Protein AF-A0AAU9KPM8-F1 (afdb_monomer)

Solvent-accessible surface area (backbone atoms only — not comparable to full-atom values): 7168 Å² total; per-residue (Å²): 126,80,82,82,54,53,70,66,38,72,50,80,54,98,69,24,39,40,34,25,29,30,76,42,38,43,40,36,36,35,33,65,89,76,73,42,78,48,73,49,94,44,88,48,74,56,56,41,43,47,77,46,77,57,96,80,28,39,35,38,40,34,26,55,65,11,35,30,30,38,22,75,71,87,77,57,76,43,81,69,48,76,39,92,57,31,64,78,38,82,48,77,50,75,49,78,57,96,60,26,41,37,38,38,24,39,42,95,94,40,73,44,37,35,38,35,34,69,82,79,64,48,75,47,83,45,123

Secondary structure (DSSP, 8-state):
--TTS-EEEEEEETTEEEEEESSSSPEEEEETTTTEEEEE----SSS-EEEEEETTEEEEEESSS-EEEEESSSS--EEEEE--S-TT-SEEEEEEETTEEEEEEEETTEEEEEEEETTTTEEEEE-

Sequence (127 aa):
MPLDELCCHSVIFNGNILISGSLNSYIWLYSIDTDSFSVIPYEFDYYKIKILINAGRLYLIEDSLGKIYESEDEYAWNQIANSVIGKDSDWIYCTYNKGWIYSACYIKNNISYSKFNLNEKFMINLL

Nearest PDB structures (foldseek):
  4a0p-assembly1_A  TM=7.178E-01  e=6.891E-04  Homo sapiens
  6h16-assembly1_A  TM=7.129E-01  e=2.182E-03  Homo sapiens
  8dvl-assembly1_A  TM=7.266E-01  e=2.988E-03  Homo sapiens
  8dvm-assembly1_A  TM=6.855E-01  e=2.835E-03  Homo sapiens
  3v65-assembly1_B  TM=7.150E-01  e=2.842E-02  Rattus norvegicus

Radius of gyration: 14.34 Å; Cα contacts (8 Å, |Δi|>4): 310; chains: 1; bounding box: 31×39×35 Å

Structure (mmCIF, N/CA/C/O backbone):
data_AF-A0AAU9KPM8-F1
#
_entry.id   AF-A0AAU9KPM8-F1
#
loop_
_atom_site.group_PDB
_atom_site.id
_atom_site.type_symbol
_atom_site.label_atom_id
_atom_site.label_alt_id
_atom_site.label_comp_id
_atom_site.label_asym_id
_atom_site.label_entity_id
_atom_site.label_seq_id
_atom_site.pdbx_PDB_ins_code
_atom_site.Cartn_x
_atom_site.Cartn_y
_atom_site.Cartn_z
_atom_site.occupancy
_atom_site.B_iso_or_equiv
_atom_site.auth_seq_id
_atom_site.auth_comp_id
_atom_site.auth_asym_id
_atom_site.auth_atom_id
_atom_site.pdbx_PDB_model_num
ATOM 1 N N . MET A 1 1 ? -6.793 21.995 2.953 1.00 51.62 1 MET A N 1
ATOM 2 C CA . MET A 1 1 ? -5.830 21.033 2.383 1.00 51.62 1 MET A CA 1
ATOM 3 C C . MET A 1 1 ? -5.314 21.643 1.089 1.00 51.62 1 MET A C 1
ATOM 5 O O . MET A 1 1 ? -6.166 22.106 0.331 1.00 51.62 1 MET A O 1
ATOM 9 N N . PRO A 1 2 ? -3.998 21.768 0.848 1.00 45.34 2 PRO A N 1
ATOM 10 C CA . PRO A 1 2 ? -3.529 22.177 -0.469 1.00 45.34 2 PRO A CA 1
ATOM 11 C C . PRO A 1 2 ? -3.926 21.059 -1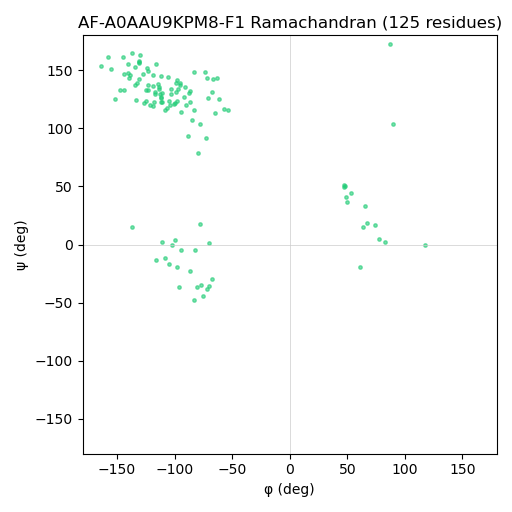.437 1.00 45.34 2 PRO A C 1
ATOM 13 O O . PRO A 1 2 ? -3.475 19.929 -1.307 1.00 45.34 2 PRO A O 1
ATOM 16 N N . LEU A 1 3 ? -4.846 21.361 -2.349 1.00 46.34 3 LEU A N 1
ATOM 17 C CA . LEU A 1 3 ? -5.394 20.426 -3.341 1.00 46.34 3 LEU A CA 1
ATOM 18 C C . LEU A 1 3 ? -4.381 20.042 -4.435 1.00 46.34 3 LEU A C 1
ATOM 20 O O . LEU A 1 3 ? -4.715 19.275 -5.333 1.00 46.34 3 LEU A O 1
ATOM 24 N N . ASP A 1 4 ? -3.154 20.554 -4.348 1.00 49.94 4 ASP A N 1
ATOM 25 C CA . ASP A 1 4 ? -2.087 20.316 -5.321 1.00 49.94 4 ASP A CA 1
ATOM 26 C C . ASP A 1 4 ? -1.349 18.986 -5.077 1.00 49.94 4 ASP A C 1
ATOM 28 O O . ASP A 1 4 ? -0.504 18.575 -5.871 1.00 49.94 4 ASP A O 1
ATOM 32 N N . GLU A 1 5 ? -1.686 18.273 -3.999 1.00 56.22 5 GLU A N 1
ATOM 33 C CA . GLU A 1 5 ? -1.146 16.954 -3.684 1.00 56.22 5 GLU A CA 1
ATOM 34 C C . GLU A 1 5 ? -1.999 15.866 -4.348 1.00 56.22 5 GLU A C 1
ATOM 36 O O . GLU A 1 5 ? -3.010 15.408 -3.815 1.00 56.22 5 GLU A O 1
ATOM 41 N N . LEU A 1 6 ? -1.599 15.451 -5.553 1.00 59.31 6 LEU A N 1
ATOM 42 C CA . LEU A 1 6 ? -2.258 14.371 -6.291 1.00 59.31 6 LEU A CA 1
ATOM 43 C C . LEU A 1 6 ? -2.346 13.114 -5.400 1.00 59.31 6 LEU A C 1
ATOM 45 O O . LEU A 1 6 ? -1.326 12.539 -5.017 1.00 59.31 6 LEU A O 1
ATOM 49 N N . CYS A 1 7 ? -3.556 12.675 -5.056 1.00 57.34 7 CYS A N 1
ATOM 50 C CA . CYS A 1 7 ? -3.774 11.406 -4.361 1.00 57.34 7 CYS A CA 1
ATOM 51 C C . CYS A 1 7 ? -3.411 10.245 -5.301 1.00 57.34 7 CYS A C 1
ATOM 53 O O . CYS A 1 7 ? -3.864 10.220 -6.446 1.00 57.34 7 CYS A O 1
ATOM 55 N N . CYS A 1 8 ? -2.617 9.274 -4.840 1.00 67.38 8 CYS A N 1
ATOM 56 C CA . CYS A 1 8 ? -2.204 8.131 -5.673 1.00 67.38 8 CYS A CA 1
ATOM 57 C C . CYS A 1 8 ? -2.920 6.814 -5.343 1.00 67.38 8 CYS A C 1
ATOM 59 O O . CYS A 1 8 ? -2.896 5.885 -6.167 1.00 67.38 8 CYS A O 1
ATOM 61 N N . HIS A 1 9 ? -3.560 6.718 -4.174 1.00 79.69 9 HIS A N 1
ATOM 62 C CA . HIS A 1 9 ? -4.403 5.591 -3.781 1.00 79.69 9 HIS A CA 1
ATOM 63 C C . HIS A 1 9 ? -5.293 5.955 -2.581 1.00 79.69 9 HIS A C 1
ATOM 65 O O . HIS A 1 9 ? -4.914 6.793 -1.762 1.00 79.69 9 HIS A O 1
ATOM 71 N N . SER A 1 10 ? -6.442 5.292 -2.440 1.00 86.06 10 SER A N 1
ATOM 72 C CA . SER A 1 10 ? -7.210 5.287 -1.197 1.00 86.06 10 SER A CA 1
ATOM 73 C C . SER A 1 10 ? -7.806 3.911 -0.909 1.00 86.06 10 SER A C 1
ATOM 75 O O . SER A 1 10 ? -8.135 3.164 -1.832 1.00 86.06 10 SER A O 1
ATOM 77 N N . VAL A 1 11 ? -7.927 3.569 0.375 1.00 89.38 11 VAL A N 1
ATOM 78 C CA . VAL A 1 11 ? -8.560 2.330 0.855 1.00 89.38 11 VAL A CA 1
ATOM 79 C C . VAL A 1 11 ? -9.395 2.610 2.105 1.00 89.38 11 VAL A C 1
ATOM 81 O O . VAL A 1 11 ? -9.114 3.562 2.828 1.00 89.38 11 VAL A O 1
ATOM 84 N N . ILE A 1 12 ? -10.407 1.781 2.374 1.00 91.06 12 ILE A N 1
ATOM 85 C CA . ILE A 1 12 ? -11.212 1.858 3.604 1.00 91.06 12 ILE A CA 1
ATOM 86 C C . ILE A 1 12 ? -10.794 0.728 4.540 1.00 91.06 12 ILE A C 1
ATOM 88 O O . ILE A 1 12 ? -10.877 -0.440 4.159 1.00 91.06 12 ILE A O 1
ATOM 92 N N . PHE A 1 13 ? -10.384 1.065 5.759 1.00 91.19 13 PHE A N 1
ATOM 93 C CA . PHE A 1 13 ? -9.959 0.117 6.786 1.00 91.19 13 PHE A CA 1
ATOM 94 C C . PHE A 1 13 ? -10.402 0.618 8.165 1.00 91.19 13 PHE A C 1
ATOM 96 O O . PHE A 1 13 ? -10.255 1.799 8.457 1.00 91.19 13 PHE A O 1
ATOM 103 N N . ASN A 1 14 ? -11.000 -0.256 8.982 1.00 90.62 14 ASN A N 1
ATOM 104 C CA . ASN A 1 14 ? -11.482 0.075 10.334 1.00 90.62 14 ASN A CA 1
ATOM 105 C C . ASN A 1 14 ? -12.359 1.346 10.434 1.00 90.62 14 ASN A C 1
ATOM 107 O O . ASN A 1 14 ? -12.278 2.090 11.403 1.00 90.62 14 ASN A O 1
ATOM 111 N N . GLY A 1 15 ? -13.208 1.610 9.432 1.00 87.94 15 GLY A N 1
ATOM 112 C CA . GLY A 1 15 ? -14.062 2.813 9.416 1.00 87.94 15 GLY A CA 1
ATOM 113 C C . GLY A 1 15 ? -13.328 4.105 9.032 1.00 87.94 15 GLY A C 1
ATOM 114 O O . GLY A 1 15 ? -13.927 5.178 9.013 1.00 87.94 15 GLY A O 1
ATOM 115 N N . ASN A 1 16 ? -12.054 4.005 8.659 1.00 90.69 16 ASN A N 1
ATOM 116 C CA . ASN A 1 16 ? -11.232 5.116 8.211 1.00 90.69 16 ASN A CA 1
ATOM 117 C C . ASN A 1 16 ? -10.903 4.981 6.717 1.00 90.69 16 ASN A C 1
ATOM 119 O O . ASN A 1 16 ? -10.705 3.881 6.198 1.00 90.69 16 ASN A O 1
ATOM 123 N N . ILE A 1 17 ? -10.824 6.109 6.014 1.00 90.38 17 ILE A N 1
ATOM 124 C CA . ILE A 1 17 ? -10.292 6.190 4.654 1.00 90.38 17 ILE A CA 1
ATOM 125 C C . ILE A 1 17 ? -8.817 6.562 4.763 1.00 90.38 17 ILE A C 1
ATOM 127 O O . ILE A 1 17 ? -8.475 7.665 5.185 1.00 90.38 17 ILE A O 1
ATOM 131 N N . LEU A 1 18 ? -7.942 5.647 4.360 1.00 87.75 18 LEU A N 1
ATOM 132 C CA . LEU A 1 18 ? -6.521 5.923 4.203 1.00 87.75 18 LEU A CA 1
ATOM 133 C C . LEU A 1 18 ? -6.294 6.466 2.798 1.00 87.75 18 LEU A C 1
ATOM 135 O O . LEU A 1 18 ? -6.742 5.862 1.823 1.00 87.75 18 LEU A O 1
ATOM 139 N N . ILE A 1 19 ? -5.583 7.582 2.691 1.00 84.19 19 ILE A N 1
ATOM 140 C CA . ILE A 1 19 ? -5.278 8.263 1.434 1.00 84.19 19 ILE A CA 1
ATOM 141 C C . ILE A 1 19 ? -3.765 8.456 1.364 1.00 84.19 19 ILE A C 1
ATOM 143 O O . ILE A 1 19 ? -3.172 9.092 2.236 1.00 84.19 19 ILE A O 1
ATOM 147 N N . SER A 1 20 ? -3.131 7.918 0.322 1.00 78.44 20 SER A N 1
ATOM 148 C CA . SER A 1 20 ? -1.705 8.140 0.084 1.00 78.44 20 SER A CA 1
ATOM 149 C C . SER A 1 20 ? -1.471 9.342 -0.830 1.00 78.44 20 SER A C 1
ATOM 151 O O . SER A 1 20 ? -2.000 9.423 -1.949 1.00 78.44 20 SER A O 1
ATOM 153 N N . GLY A 1 21 ? -0.634 10.269 -0.362 1.00 69.44 21 GLY A N 1
ATOM 154 C CA . GLY A 1 21 ? -0.129 11.367 -1.178 1.00 69.44 21 GLY A CA 1
ATOM 155 C C . GLY A 1 21 ? 0.886 10.869 -2.208 1.00 69.44 21 GLY A C 1
ATOM 156 O O . GLY A 1 21 ? 1.658 9.949 -1.949 1.00 69.44 21 GLY A O 1
ATOM 157 N N . SER A 1 22 ? 0.875 11.444 -3.412 1.00 62.78 22 SER A N 1
ATOM 158 C CA . SER A 1 22 ? 1.933 11.188 -4.403 1.00 62.78 22 SER A CA 1
ATOM 159 C C . SER A 1 22 ? 3.142 12.107 -4.245 1.00 62.78 22 SER A C 1
ATOM 161 O O . SER A 1 22 ? 4.214 11.751 -4.723 1.00 62.78 22 SER A O 1
ATOM 163 N N . LEU A 1 23 ? 2.964 13.275 -3.614 1.00 62.81 23 LEU A N 1
ATOM 164 C CA . LEU A 1 23 ? 3.960 14.352 -3.533 1.00 62.81 23 LEU A CA 1
ATOM 165 C C . LEU A 1 23 ? 4.581 14.533 -2.147 1.00 62.81 23 LEU A C 1
ATOM 167 O O . LEU A 1 23 ? 5.576 15.240 -2.013 1.00 62.81 23 LEU A O 1
ATOM 171 N N . ASN A 1 24 ? 4.017 13.887 -1.134 1.00 66.12 24 ASN A N 1
ATOM 172 C CA . ASN A 1 24 ? 4.563 13.847 0.207 1.00 66.12 24 ASN A CA 1
ATOM 173 C C . ASN A 1 24 ? 4.596 12.405 0.702 1.00 66.12 24 ASN A C 1
ATOM 175 O O . ASN A 1 24 ? 3.865 11.537 0.230 1.00 66.12 24 ASN A O 1
ATOM 179 N N . SER A 1 25 ? 5.470 12.162 1.661 1.00 68.44 25 SER A N 1
ATOM 180 C CA . SER A 1 25 ? 5.643 10.873 2.309 1.00 68.44 25 SER A CA 1
ATOM 181 C C . SER A 1 25 ? 4.559 10.573 3.343 1.00 68.44 25 SER A C 1
ATOM 183 O O . SER A 1 25 ? 4.743 9.707 4.185 1.00 68.44 25 SER A O 1
ATOM 185 N N . TYR A 1 26 ? 3.423 11.273 3.300 1.00 76.50 26 TYR A N 1
ATOM 186 C CA . TYR A 1 26 ? 2.378 11.154 4.304 1.00 76.50 26 TYR A CA 1
ATOM 187 C C . TYR A 1 26 ? 1.253 10.219 3.856 1.00 76.50 26 TYR A C 1
ATOM 189 O O . TYR A 1 26 ? 0.802 10.229 2.705 1.00 76.50 26 TYR A O 1
ATOM 197 N N . ILE A 1 27 ? 0.745 9.451 4.821 1.00 82.06 27 ILE A N 1
ATOM 198 C CA . ILE A 1 27 ? -0.578 8.837 4.735 1.00 82.06 27 ILE A CA 1
ATOM 199 C C . ILE A 1 27 ? -1.533 9.732 5.512 1.00 82.06 27 ILE A C 1
ATOM 201 O O . ILE A 1 27 ? -1.342 10.003 6.701 1.00 82.06 27 ILE A O 1
ATOM 205 N N . TRP A 1 28 ? -2.574 10.174 4.827 1.00 83.62 28 TRP A N 1
ATOM 206 C CA . TRP A 1 28 ? -3.677 10.897 5.428 1.00 83.62 28 TRP A CA 1
ATOM 207 C C . TRP A 1 28 ? -4.740 9.893 5.843 1.00 83.62 28 TRP A C 1
ATOM 209 O O . TRP A 1 28 ? -5.079 8.982 5.084 1.00 83.62 28 TRP A O 1
ATOM 219 N N . LEU A 1 29 ? -5.271 10.071 7.042 1.00 87.38 29 LEU A N 1
ATOM 220 C CA . LEU A 1 29 ? -6.369 9.286 7.568 1.00 87.38 29 LEU A CA 1
ATOM 221 C C . LEU A 1 29 ? -7.583 10.199 7.687 1.00 87.38 29 LEU A C 1
ATOM 223 O O . LEU A 1 29 ? -7.535 11.231 8.354 1.00 87.38 29 LEU A O 1
ATOM 227 N N . TYR A 1 30 ? -8.674 9.824 7.038 1.00 89.06 30 TYR A N 1
ATOM 228 C CA . TYR A 1 30 ? -9.973 10.445 7.244 1.00 89.06 30 TYR A CA 1
ATOM 229 C C . TYR A 1 30 ? -10.855 9.484 8.030 1.00 89.06 30 TYR A C 1
ATOM 231 O O . TYR A 1 30 ? -11.154 8.388 7.554 1.00 89.06 30 TYR A O 1
ATOM 239 N N . SER A 1 31 ? -11.267 9.886 9.228 1.00 89.12 31 SER A N 1
ATOM 240 C CA . SER A 1 31 ? -12.200 9.098 10.026 1.00 89.12 31 SER A CA 1
ATOM 241 C C . SER A 1 31 ? -13.633 9.433 9.645 1.00 89.12 31 SER A C 1
ATOM 243 O O . SER A 1 31 ? -14.042 10.592 9.729 1.00 89.12 31 SER A O 1
ATOM 245 N N . ILE A 1 32 ? -14.389 8.413 9.229 1.00 89.62 32 ILE A N 1
ATOM 246 C CA . ILE A 1 32 ? -15.792 8.562 8.820 1.00 89.62 32 ILE A CA 1
ATOM 247 C C . ILE A 1 32 ? -16.669 8.862 10.043 1.00 89.62 32 ILE A C 1
ATOM 249 O O . ILE A 1 32 ? -17.603 9.654 9.948 1.00 89.62 32 ILE A O 1
ATOM 253 N N . ASP A 1 33 ? -16.346 8.272 11.196 1.00 90.00 33 ASP A N 1
ATOM 254 C CA . ASP A 1 33 ? -17.148 8.397 12.417 1.00 90.00 33 ASP A CA 1
ATOM 255 C C . ASP A 1 33 ? -17.051 9.791 13.046 1.00 90.00 33 ASP A C 1
ATOM 257 O O . ASP A 1 33 ? -18.041 10.318 13.557 1.00 90.00 33 ASP A O 1
ATOM 261 N N . THR A 1 34 ? -15.861 10.396 13.021 1.00 91.38 34 THR A N 1
ATOM 262 C CA . THR A 1 34 ? -15.614 11.720 13.616 1.00 91.38 34 THR A CA 1
ATOM 263 C C . THR A 1 34 ? -15.560 12.851 12.594 1.00 91.38 34 THR A C 1
ATOM 265 O O . THR A 1 34 ? -15.354 13.996 12.994 1.00 91.38 34 THR A O 1
ATOM 268 N N . ASP A 1 35 ? -15.729 12.546 11.303 1.00 90.56 35 ASP A N 1
ATOM 269 C CA . ASP A 1 35 ? -15.625 13.488 10.178 1.00 90.56 35 ASP A CA 1
ATOM 270 C C . ASP A 1 35 ? -14.368 14.373 10.267 1.00 90.56 35 ASP A C 1
ATOM 272 O O . ASP A 1 35 ? -14.411 15.604 10.217 1.00 90.56 35 ASP A O 1
ATOM 276 N N . SER A 1 36 ? -13.215 13.739 10.486 1.00 89.50 36 SER A N 1
ATOM 277 C CA . SER A 1 36 ? -11.971 14.453 10.781 1.00 89.50 36 SER A CA 1
ATOM 278 C C . SER A 1 36 ? -10.769 13.862 10.065 1.00 89.50 36 SER A C 1
ATOM 280 O O . SER A 1 36 ? -10.645 12.644 9.940 1.00 89.50 36 SER A O 1
ATOM 282 N N . PHE A 1 37 ? -9.840 14.736 9.678 1.00 87.12 37 PHE A N 1
ATOM 283 C CA . PHE A 1 37 ? -8.552 14.350 9.113 1.00 87.12 37 PHE A CA 1
ATOM 284 C C . PHE A 1 37 ? -7.464 14.302 10.183 1.00 87.12 37 PHE A C 1
ATOM 286 O O . PHE A 1 37 ? -7.335 15.216 10.999 1.00 87.12 37 PHE A O 1
ATOM 293 N N . SER A 1 38 ? -6.622 13.282 10.106 1.00 85.50 38 SER A N 1
ATOM 294 C CA . SER A 1 38 ? -5.333 13.217 10.780 1.00 85.50 38 SER A CA 1
ATOM 295 C C . SER A 1 38 ? -4.246 12.796 9.789 1.00 85.50 38 SER A C 1
ATOM 297 O O . SER A 1 38 ? -4.512 12.237 8.724 1.00 85.50 38 SER A O 1
ATOM 299 N N . VAL A 1 39 ? -3.000 13.126 10.116 1.00 81.31 39 VAL A N 1
ATOM 300 C CA . VAL A 1 39 ? -1.825 12.648 9.381 1.00 81.31 39 VAL A CA 1
ATOM 301 C C . VAL A 1 39 ? -1.200 11.556 10.218 1.00 81.31 39 VAL A C 1
ATOM 303 O O . VAL A 1 39 ? -1.011 11.751 11.419 1.00 81.31 39 VAL A O 1
ATOM 306 N N . ILE A 1 40 ? -0.854 10.437 9.593 1.00 77.81 40 ILE A N 1
ATOM 307 C CA . ILE A 1 40 ? 0.036 9.459 10.206 1.00 77.81 40 ILE A CA 1
ATOM 308 C C . ILE A 1 40 ? 1.454 9.948 9.898 1.00 77.81 40 ILE A C 1
ATOM 310 O O . ILE A 1 40 ? 1.858 9.919 8.730 1.00 77.81 40 ILE A O 1
ATOM 314 N N . PRO A 1 41 ? 2.194 10.476 10.895 1.00 62.88 41 PRO A N 1
ATOM 315 C CA . PRO A 1 41 ? 3.538 10.976 10.678 1.00 62.88 41 PRO A CA 1
ATOM 316 C C . PRO A 1 41 ? 4.449 9.773 10.477 1.00 62.88 41 PRO A C 1
ATOM 318 O O . PRO A 1 41 ? 4.972 9.189 11.423 1.00 62.88 41 PRO A O 1
ATOM 321 N N . TYR A 1 42 ? 4.608 9.383 9.226 1.00 65.69 42 TYR A N 1
ATOM 322 C CA . TYR A 1 42 ? 5.636 8.454 8.825 1.00 65.69 42 TYR A CA 1
ATOM 323 C C . TYR A 1 42 ? 6.436 9.137 7.733 1.00 65.69 42 TYR A C 1
ATOM 325 O O . TYR A 1 42 ? 5.879 9.599 6.744 1.00 65.69 42 TYR A O 1
ATOM 333 N N . GLU A 1 43 ? 7.742 9.248 7.934 1.00 63.38 43 GLU A N 1
ATOM 334 C CA . GLU A 1 43 ? 8.650 9.677 6.881 1.00 63.38 43 GLU A CA 1
ATOM 335 C C . GLU A 1 43 ? 8.908 8.459 5.997 1.00 63.38 43 GLU A C 1
ATOM 337 O O . GLU A 1 43 ? 9.907 7.758 6.144 1.00 63.38 43 GLU A O 1
ATOM 342 N N . PHE A 1 44 ? 7.955 8.141 5.120 1.00 68.25 44 PHE A N 1
ATOM 343 C CA . PHE A 1 44 ? 8.285 7.276 3.996 1.00 68.25 44 PHE A CA 1
ATOM 344 C C . PHE A 1 44 ? 9.315 7.991 3.125 1.00 68.25 44 PHE A C 1
ATOM 346 O O . PHE A 1 44 ? 9.295 9.209 2.944 1.00 68.25 44 PHE A O 1
ATOM 353 N N . ASP A 1 45 ? 10.248 7.235 2.585 1.00 59.81 45 ASP A N 1
ATOM 354 C CA . ASP A 1 45 ? 11.171 7.785 1.618 1.00 59.81 45 ASP A CA 1
ATOM 355 C C . ASP A 1 45 ? 10.389 7.852 0.286 1.00 59.81 45 ASP A C 1
ATOM 357 O O . ASP A 1 45 ? 10.193 6.847 -0.387 1.00 59.81 45 ASP A O 1
ATOM 361 N N . TYR A 1 46 ? 9.948 9.052 -0.112 1.00 63.19 46 TYR A N 1
ATOM 362 C CA . TYR A 1 46 ? 9.529 9.411 -1.483 1.00 63.19 46 TYR A CA 1
ATOM 363 C C . TYR A 1 46 ? 8.077 9.177 -1.965 1.00 63.19 46 TYR A C 1
ATOM 365 O O . TYR A 1 46 ? 7.183 8.641 -1.314 1.00 63.19 46 TYR A O 1
ATOM 373 N N . TYR A 1 47 ? 7.905 9.724 -3.173 1.00 62.88 47 TYR A N 1
ATOM 374 C CA . TYR A 1 47 ? 6.771 9.836 -4.069 1.00 62.88 47 TYR A CA 1
ATOM 375 C C . TYR A 1 47 ? 6.251 8.461 -4.508 1.00 62.88 47 TYR A C 1
ATOM 377 O O . TYR A 1 47 ? 6.982 7.714 -5.142 1.00 62.88 47 TYR A O 1
ATOM 385 N N . LYS A 1 48 ? 4.955 8.194 -4.299 1.00 71.31 48 LYS A N 1
ATOM 386 C CA . LYS A 1 48 ? 4.182 7.019 -4.776 1.00 71.31 48 LYS A CA 1
ATOM 387 C C . LYS A 1 48 ? 4.187 5.828 -3.819 1.00 71.31 48 LYS A C 1
ATOM 389 O O . LYS A 1 48 ? 5.096 5.005 -3.755 1.00 71.31 48 LYS A O 1
ATOM 394 N N . ILE A 1 49 ? 3.046 5.699 -3.154 1.00 77.56 49 ILE A N 1
ATOM 395 C CA . ILE A 1 49 ? 2.762 4.653 -2.187 1.00 77.56 49 ILE A CA 1
ATOM 396 C C . ILE A 1 49 ? 1.512 3.895 -2.632 1.00 77.56 49 ILE A C 1
ATOM 398 O O . ILE A 1 49 ? 0.480 4.498 -2.955 1.00 77.56 49 ILE A O 1
ATOM 402 N N . LYS A 1 50 ? 1.570 2.560 -2.607 1.00 82.56 50 LYS A N 1
ATOM 403 C CA . LYS A 1 50 ? 0.393 1.702 -2.797 1.00 82.56 50 LYS A CA 1
ATOM 404 C C . LYS A 1 50 ? 0.023 0.988 -1.508 1.00 82.56 50 LYS A C 1
ATOM 406 O O . LYS A 1 50 ? 0.819 0.232 -0.971 1.00 82.56 50 LYS A O 1
ATOM 411 N N . ILE A 1 51 ? -1.216 1.202 -1.073 1.00 85.12 51 ILE A N 1
ATOM 412 C CA . ILE A 1 51 ? -1.822 0.504 0.061 1.00 85.12 51 ILE A CA 1
ATOM 413 C C . ILE A 1 51 ? -2.675 -0.673 -0.441 1.00 85.12 51 ILE A C 1
ATOM 415 O O . ILE A 1 51 ? -3.447 -0.520 -1.382 1.00 85.12 51 ILE A O 1
ATOM 419 N N . LEU A 1 52 ? -2.544 -1.846 0.169 1.00 87.62 52 LEU A N 1
ATOM 420 C CA . LEU A 1 52 ? -3.378 -3.028 -0.051 1.00 87.62 52 LEU A CA 1
ATOM 421 C C . LEU A 1 52 ? -4.003 -3.462 1.273 1.00 87.62 52 LEU A C 1
ATOM 423 O O . LEU A 1 52 ? -3.379 -3.326 2.322 1.00 87.62 52 LEU A O 1
ATOM 427 N N . ILE A 1 53 ? -5.194 -4.055 1.210 1.00 88.81 53 ILE A N 1
ATOM 428 C CA . ILE A 1 53 ? -5.830 -4.710 2.357 1.00 88.81 53 ILE A CA 1
ATOM 429 C C . ILE A 1 53 ? -5.883 -6.208 2.090 1.00 88.81 53 ILE A C 1
ATOM 431 O O . ILE A 1 53 ? -6.361 -6.641 1.041 1.00 88.81 53 ILE A O 1
ATOM 435 N N . ASN A 1 54 ? -5.423 -7.007 3.049 1.00 86.19 54 ASN A N 1
ATOM 436 C CA . ASN A 1 54 ? -5.595 -8.451 3.016 1.00 86.19 54 ASN A CA 1
ATOM 437 C C . ASN A 1 54 ? -5.734 -9.024 4.429 1.00 86.19 54 ASN A C 1
ATOM 439 O O . ASN A 1 54 ?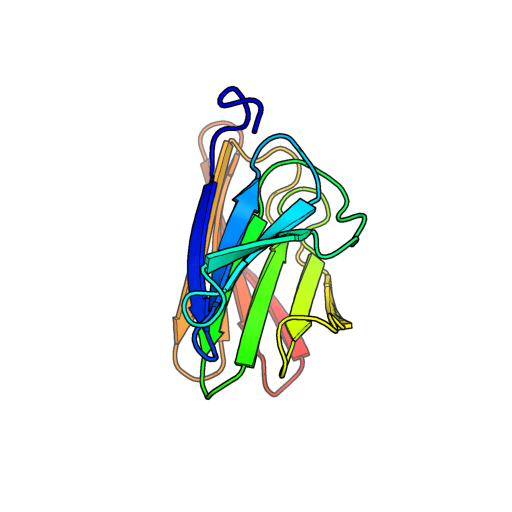 -4.936 -8.714 5.305 1.00 86.19 54 ASN A O 1
ATOM 443 N N . ALA A 1 55 ? -6.727 -9.897 4.625 1.00 85.88 55 ALA A N 1
ATOM 444 C CA . ALA A 1 55 ? -6.957 -10.631 5.874 1.00 85.88 55 ALA A CA 1
ATOM 445 C C . ALA A 1 55 ? -6.946 -9.749 7.144 1.00 85.88 55 ALA A C 1
ATOM 447 O O . ALA A 1 55 ? -6.384 -10.135 8.165 1.00 85.88 55 ALA A O 1
ATOM 448 N N . GLY A 1 56 ? -7.555 -8.558 7.072 1.00 88.88 56 GLY A N 1
ATOM 449 C CA . GLY A 1 56 ? -7.600 -7.618 8.199 1.00 88.88 56 GLY A CA 1
ATOM 450 C C . GLY A 1 56 ? -6.279 -6.898 8.470 1.00 88.88 56 GLY A C 1
ATOM 451 O O . GLY A 1 56 ? -6.100 -6.358 9.550 1.00 88.88 56 GLY A O 1
ATOM 452 N N . ARG A 1 57 ? -5.353 -6.898 7.508 1.00 91.12 57 ARG A N 1
ATOM 453 C CA . ARG A 1 57 ? -4.074 -6.191 7.584 1.00 91.12 57 ARG A CA 1
ATOM 454 C C . ARG A 1 57 ? -3.906 -5.250 6.407 1.00 91.12 57 ARG A C 1
ATOM 456 O O . ARG A 1 57 ? -4.413 -5.505 5.310 1.00 91.12 57 ARG A O 1
ATOM 463 N N . LEU A 1 58 ? -3.147 -4.197 6.646 1.00 91.88 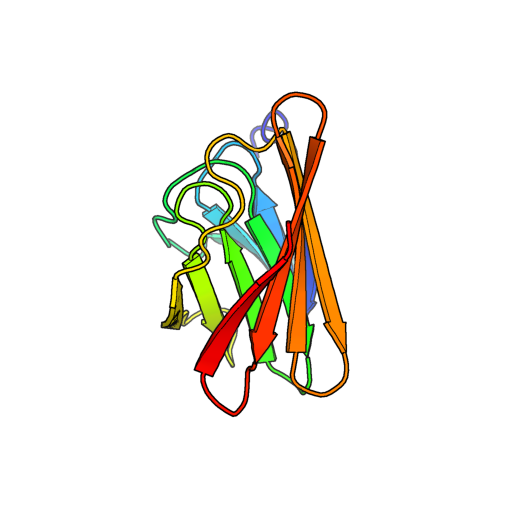58 LEU A N 1
ATOM 464 C CA . LEU A 1 58 ? -2.713 -3.234 5.657 1.00 91.88 58 LEU A CA 1
ATOM 465 C C . LEU A 1 58 ? -1.290 -3.548 5.216 1.00 91.88 58 LEU A C 1
ATOM 467 O O . LEU A 1 58 ? -0.426 -3.855 6.034 1.00 91.88 58 LEU A O 1
ATOM 471 N N . TYR A 1 59 ? -1.046 -3.417 3.920 1.00 88.50 59 TYR A N 1
ATOM 472 C CA . TYR A 1 59 ? 0.280 -3.509 3.331 1.00 88.50 59 TYR A CA 1
ATOM 473 C C . TYR A 1 59 ? 0.561 -2.256 2.534 1.00 88.50 59 TYR A C 1
ATOM 475 O O . TYR A 1 59 ? -0.264 -1.837 1.727 1.00 88.50 59 TYR A O 1
ATOM 483 N N . LEU A 1 60 ? 1.735 -1.686 2.735 1.00 86.31 60 LEU A N 1
ATOM 484 C CA . LEU A 1 60 ? 2.194 -0.505 2.034 1.00 86.31 60 LEU A CA 1
ATOM 485 C C . LEU A 1 60 ? 3.426 -0.864 1.224 1.00 86.31 60 LEU A C 1
ATOM 487 O O . LEU A 1 60 ? 4.346 -1.496 1.732 1.00 86.31 60 LEU A O 1
ATOM 491 N N . ILE A 1 61 ? 3.424 -0.476 -0.045 1.00 83.12 61 ILE A N 1
ATOM 492 C CA . ILE A 1 61 ? 4.525 -0.692 -0.972 1.00 83.12 61 ILE A CA 1
ATOM 493 C C . ILE A 1 61 ? 5.022 0.678 -1.425 1.00 83.12 61 ILE A C 1
ATOM 495 O O . ILE A 1 61 ? 4.259 1.452 -2.010 1.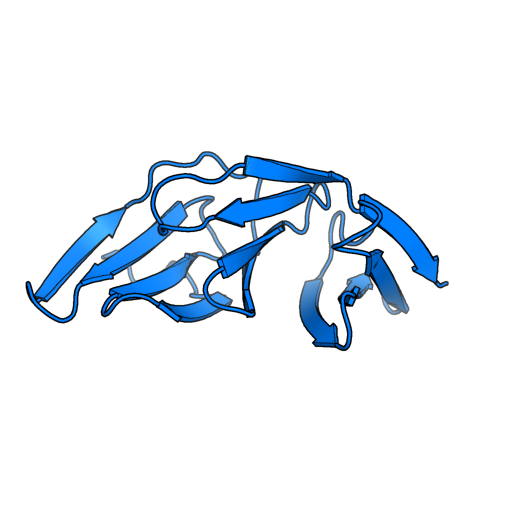00 83.12 61 ILE A O 1
ATOM 499 N N . GLU A 1 62 ? 6.288 0.950 -1.129 1.00 80.00 62 GLU A N 1
ATOM 500 C CA . GLU A 1 62 ? 7.023 2.165 -1.487 1.00 80.00 62 GLU A CA 1
ATOM 501 C C . GLU A 1 62 ? 7.823 1.933 -2.779 1.00 80.00 62 GLU A C 1
ATOM 503 O O . GLU A 1 62 ? 8.432 0.874 -2.936 1.00 80.00 62 GLU A O 1
ATOM 508 N N . ASP A 1 63 ? 7.830 2.901 -3.704 1.00 71.81 63 ASP A N 1
ATOM 509 C CA . ASP A 1 63 ? 8.493 2.757 -5.011 1.00 71.81 63 ASP A CA 1
ATOM 510 C C . ASP A 1 63 ? 10.023 2.866 -4.946 1.00 71.81 63 ASP A C 1
ATOM 512 O O . ASP A 1 63 ? 10.740 2.046 -5.523 1.00 71.81 63 ASP A O 1
ATOM 516 N N . SER A 1 64 ? 10.531 3.839 -4.195 1.00 64.19 64 SER A N 1
ATOM 517 C CA . SER A 1 64 ? 11.862 4.386 -4.468 1.00 64.19 64 SER A CA 1
ATOM 518 C C . SER A 1 64 ? 12.976 3.511 -3.907 1.00 64.19 64 SER A C 1
ATOM 520 O O . SER A 1 64 ? 14.030 3.326 -4.527 1.00 64.19 64 SER A O 1
ATOM 522 N N . LEU A 1 65 ? 12.706 2.923 -2.743 1.00 65.69 65 LEU A N 1
ATOM 523 C CA . LEU A 1 65 ? 13.553 1.957 -2.059 1.00 65.69 65 LEU A CA 1
ATOM 524 C C . LEU A 1 65 ? 12.927 0.560 -2.057 1.00 65.69 65 LEU A C 1
ATOM 526 O O . LEU A 1 65 ? 13.481 -0.362 -1.456 1.00 65.69 65 LEU A O 1
ATOM 530 N N . GLY A 1 66 ? 11.766 0.413 -2.703 1.00 72.12 66 GLY A N 1
ATOM 531 C CA . GLY A 1 66 ? 11.018 -0.829 -2.784 1.00 72.12 66 GLY A CA 1
ATOM 532 C C . GLY A 1 66 ? 10.513 -1.338 -1.430 1.00 72.12 66 GLY A C 1
ATOM 533 O O . GLY A 1 66 ? 10.175 -2.505 -1.288 1.00 72.12 66 GLY A O 1
ATOM 534 N N . LYS A 1 67 ? 10.485 -0.552 -0.362 1.00 81.44 67 LYS A N 1
ATOM 535 C CA . LYS A 1 67 ? 10.159 -1.109 0.958 1.00 81.44 67 LYS A CA 1
ATOM 536 C C . LYS A 1 67 ? 8.704 -1.593 1.015 1.00 81.44 67 LYS A C 1
ATOM 538 O O . LYS A 1 67 ? 7.800 -0.983 0.444 1.00 81.44 67 LYS A O 1
ATOM 543 N N . ILE A 1 68 ? 8.488 -2.712 1.708 1.00 84.38 68 ILE A N 1
ATOM 544 C CA . ILE A 1 68 ? 7.146 -3.213 2.024 1.00 84.38 68 ILE A CA 1
ATOM 545 C C . ILE A 1 68 ? 6.940 -3.082 3.525 1.00 84.38 68 ILE A C 1
ATOM 547 O O . ILE A 1 68 ? 7.738 -3.608 4.306 1.00 84.38 68 ILE A O 1
ATOM 551 N N . TYR A 1 69 ? 5.852 -2.428 3.908 1.00 87.75 69 TYR A N 1
ATOM 552 C CA . TYR A 1 69 ? 5.421 -2.261 5.285 1.00 87.75 69 TYR A CA 1
ATOM 553 C C . TYR A 1 69 ? 4.086 -2.961 5.526 1.00 87.75 69 TYR A C 1
ATOM 555 O O . TYR A 1 69 ? 3.296 -3.161 4.605 1.00 87.75 69 TYR A O 1
ATOM 563 N N . GLU A 1 70 ? 3.836 -3.321 6.776 1.00 90.44 70 GLU A N 1
ATOM 564 C CA . GLU A 1 70 ? 2.608 -3.957 7.241 1.00 90.44 70 GLU A CA 1
ATOM 565 C C . GLU A 1 70 ? 2.083 -3.237 8.485 1.00 90.44 70 GLU A C 1
ATOM 567 O O . GLU A 1 70 ? 2.869 -2.819 9.339 1.00 90.44 70 GLU A O 1
ATOM 572 N N . SER A 1 71 ? 0.762 -3.112 8.584 1.00 91.75 71 SER A N 1
ATOM 573 C CA . SER A 1 71 ? 0.060 -2.558 9.742 1.00 91.75 71 SER A CA 1
ATOM 574 C C . SER A 1 71 ? -1.201 -3.370 10.045 1.00 91.75 71 SER A C 1
ATOM 576 O O . SER A 1 71 ? -1.872 -3.865 9.136 1.00 91.75 71 SER A O 1
ATOM 578 N N . GLU A 1 72 ? -1.512 -3.534 11.328 1.00 93.31 72 GLU A N 1
ATOM 579 C CA . GLU A 1 72 ? -2.747 -4.179 11.808 1.00 93.31 72 GLU A CA 1
ATOM 580 C C . GLU A 1 72 ? -3.826 -3.158 12.186 1.00 93.31 72 GLU A C 1
ATOM 582 O O . GLU A 1 72 ? -5.002 -3.503 12.266 1.00 93.31 72 GLU A O 1
ATOM 587 N N . ASP A 1 73 ? -3.422 -1.912 12.418 1.00 89.88 73 ASP A N 1
ATOM 588 C CA . ASP A 1 73 ? -4.209 -0.894 13.107 1.00 89.88 73 ASP A CA 1
ATOM 589 C C . ASP A 1 73 ? -4.133 0.472 12.432 1.00 89.88 73 ASP A C 1
ATOM 591 O O . ASP A 1 73 ? -4.451 1.460 13.068 1.00 89.88 73 ASP A O 1
ATOM 595 N N . GLU A 1 74 ? -3.660 0.555 11.188 1.00 88.06 74 GLU A N 1
ATOM 596 C CA . GLU A 1 74 ? -3.462 1.775 10.396 1.00 88.06 74 GLU A CA 1
ATOM 597 C C . GLU A 1 74 ? -2.483 2.828 10.961 1.00 88.06 74 GLU A C 1
ATOM 599 O O . GLU A 1 74 ? -1.949 3.625 10.186 1.00 88.06 74 GLU A O 1
ATOM 604 N N . TYR A 1 75 ? -2.169 2.802 12.257 1.00 85.88 75 TYR A N 1
ATOM 605 C CA . TYR A 1 75 ? -1.308 3.769 12.942 1.00 85.88 75 TYR A CA 1
ATOM 606 C C . TYR A 1 75 ? 0.142 3.289 13.058 1.00 85.88 75 TYR A C 1
ATOM 608 O O . TYR A 1 75 ? 1.067 4.099 12.950 1.00 85.88 75 TYR A O 1
ATOM 616 N N . ALA A 1 76 ? 0.361 1.989 13.262 1.00 88.12 76 ALA A N 1
ATOM 617 C CA . ALA A 1 76 ? 1.680 1.400 13.452 1.00 88.12 76 ALA A CA 1
ATOM 618 C C . ALA A 1 76 ? 2.101 0.581 12.226 1.00 88.12 76 ALA A C 1
ATOM 620 O O . ALA A 1 76 ? 1.504 -0.447 11.903 1.00 88.12 76 ALA A O 1
ATOM 621 N N . TRP A 1 77 ? 3.172 1.023 11.564 1.00 88.19 77 TRP A N 1
ATOM 622 C CA . TRP A 1 77 ? 3.721 0.382 10.369 1.00 88.19 77 TRP A CA 1
ATOM 623 C C . TRP A 1 77 ? 5.080 -0.252 10.656 1.00 88.19 77 TRP A C 1
ATOM 625 O O . TRP A 1 77 ? 5.978 0.395 11.196 1.00 88.19 77 TRP A O 1
ATOM 635 N N . ASN A 1 78 ? 5.239 -1.513 10.254 1.00 89.19 78 ASN A N 1
ATOM 636 C CA . AS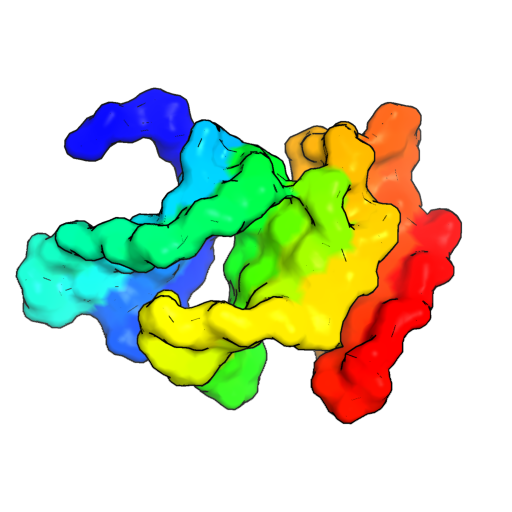N A 1 78 ? 6.473 -2.281 10.392 1.00 89.19 78 ASN A CA 1
ATOM 637 C C . ASN A 1 78 ? 7.016 -2.648 9.016 1.00 89.19 78 ASN A C 1
ATOM 639 O O . ASN A 1 78 ? 6.290 -3.210 8.198 1.00 89.19 78 ASN A O 1
ATOM 643 N N . GLN A 1 79 ? 8.295 -2.379 8.762 1.00 88.06 79 GLN A N 1
ATOM 644 C CA . GLN A 1 79 ? 8.933 -2.826 7.528 1.00 88.06 79 GLN A CA 1
ATOM 645 C C . GLN A 1 79 ? 9.134 -4.349 7.562 1.00 88.06 79 GLN A C 1
ATOM 647 O O . GLN A 1 79 ? 9.755 -4.877 8.482 1.00 88.06 79 GLN A O 1
ATOM 652 N N . ILE A 1 80 ? 8.643 -5.053 6.541 1.00 87.44 80 ILE A N 1
ATOM 653 C CA . ILE A 1 80 ? 8.712 -6.521 6.439 1.00 87.44 80 ILE A CA 1
ATOM 654 C C . ILE A 1 80 ? 9.546 -7.015 5.256 1.00 87.44 80 ILE A C 1
ATOM 656 O O . ILE A 1 80 ? 9.861 -8.203 5.193 1.00 87.44 80 ILE A O 1
ATOM 660 N N . ALA A 1 81 ? 9.889 -6.135 4.311 1.00 82.19 81 ALA A N 1
ATOM 661 C CA . ALA A 1 81 ? 10.758 -6.475 3.191 1.00 82.19 81 ALA A CA 1
ATOM 662 C C . ALA A 1 81 ? 11.437 -5.245 2.580 1.00 82.19 81 ALA A C 1
ATOM 664 O O . ALA A 1 81 ? 10.960 -4.117 2.711 1.00 82.19 81 ALA A O 1
ATOM 665 N N . ASN A 1 82 ? 12.516 -5.503 1.841 1.00 76.50 82 ASN A N 1
ATOM 666 C CA . ASN A 1 82 ? 13.023 -4.613 0.802 1.00 76.50 82 ASN A CA 1
ATOM 667 C C . ASN A 1 82 ? 12.637 -5.221 -0.552 1.00 76.50 82 ASN A C 1
ATOM 669 O O . ASN A 1 82 ? 13.026 -6.350 -0.852 1.00 76.50 82 ASN A O 1
ATOM 673 N N . SER A 1 83 ? 11.863 -4.504 -1.354 1.00 65.94 83 SER A N 1
ATOM 674 C CA . SER A 1 83 ? 11.667 -4.775 -2.777 1.00 65.94 83 SER A CA 1
ATOM 675 C C . SER A 1 83 ? 12.789 -4.164 -3.582 1.00 65.94 83 SER A C 1
ATOM 677 O O . SER A 1 83 ? 13.370 -3.149 -3.223 1.00 65.94 83 SER A O 1
ATOM 679 N N . VAL A 1 84 ? 13.108 -4.823 -4.686 1.00 56.16 84 VAL A N 1
ATOM 680 C CA . VAL A 1 84 ? 14.113 -4.355 -5.647 1.00 56.16 84 VAL A CA 1
ATOM 681 C C . VAL A 1 84 ? 13.436 -3.676 -6.841 1.00 56.16 84 VAL A C 1
ATOM 683 O O . VAL A 1 84 ? 14.089 -3.277 -7.799 1.00 56.16 84 VAL A O 1
ATOM 686 N N . ILE A 1 85 ? 12.112 -3.537 -6.809 1.00 64.00 85 ILE A N 1
ATOM 687 C CA . ILE A 1 85 ? 11.357 -2.975 -7.921 1.00 64.00 85 ILE A CA 1
ATOM 688 C C . ILE A 1 85 ? 10.953 -1.553 -7.611 1.00 64.00 85 ILE A C 1
ATOM 690 O O . ILE A 1 85 ? 10.319 -1.315 -6.589 1.00 64.00 85 ILE A O 1
ATOM 694 N N . GLY A 1 86 ? 11.237 -0.661 -8.557 1.00 57.16 86 GLY A N 1
ATOM 695 C CA . GLY A 1 86 ? 10.525 0.605 -8.633 1.00 57.16 86 GLY A CA 1
ATOM 696 C C . GLY A 1 86 ? 11.366 1.852 -8.443 1.00 57.16 86 GLY A C 1
ATOM 697 O O . GLY A 1 86 ? 10.798 2.931 -8.565 1.00 57.16 86 GLY A O 1
ATOM 698 N N . LYS A 1 87 ? 12.685 1.747 -8.211 1.00 62.75 87 LYS A N 1
ATOM 699 C CA . LYS A 1 87 ? 13.514 2.953 -8.135 1.00 62.75 87 LYS A CA 1
ATOM 700 C C . LYS A 1 87 ? 13.362 3.746 -9.436 1.00 62.75 87 LYS A C 1
ATOM 702 O O . LYS A 1 87 ? 13.712 3.248 -10.508 1.00 62.75 87 LYS A O 1
ATOM 707 N N . ASP A 1 88 ? 12.828 4.957 -9.309 1.00 65.56 88 ASP A N 1
ATOM 708 C CA . ASP A 1 88 ? 12.497 5.870 -10.407 1.00 65.56 88 ASP A CA 1
ATOM 709 C C . ASP A 1 88 ? 11.374 5.368 -11.342 1.00 65.56 88 ASP A C 1
ATOM 711 O O . ASP A 1 88 ? 11.396 5.627 -12.548 1.00 65.56 88 ASP A O 1
ATOM 715 N N . SER A 1 89 ? 10.395 4.623 -10.820 1.00 71.06 89 SER A N 1
ATOM 716 C CA . SER A 1 89 ? 9.249 4.172 -11.616 1.00 71.06 89 SER A CA 1
ATOM 717 C C . SER A 1 89 ? 8.260 5.289 -11.918 1.00 71.06 89 SER A C 1
ATOM 719 O O . SER A 1 89 ? 8.040 6.188 -11.108 1.00 71.06 89 SER A O 1
ATOM 721 N N . ASP A 1 90 ? 7.594 5.219 -13.071 1.00 69.38 90 ASP A N 1
ATOM 722 C CA . ASP A 1 90 ? 6.526 6.163 -13.416 1.00 69.38 90 ASP A CA 1
ATOM 723 C C . ASP A 1 90 ? 5.225 5.823 -12.676 1.00 69.38 90 ASP A C 1
ATOM 725 O O . ASP A 1 90 ? 4.501 6.723 -12.243 1.00 69.38 90 ASP A O 1
ATOM 729 N N . TRP A 1 91 ? 4.960 4.534 -12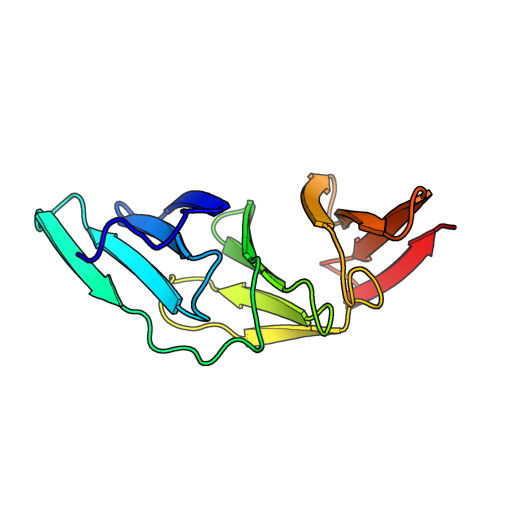.467 1.00 69.31 91 TRP A N 1
ATOM 730 C CA . TRP A 1 91 ? 3.806 4.016 -11.740 1.00 69.31 91 TRP A CA 1
ATOM 731 C C . TRP A 1 91 ? 4.090 2.629 -11.168 1.00 69.31 91 TRP A C 1
ATOM 733 O O . TRP A 1 91 ? 4.824 1.839 -11.763 1.00 69.31 91 TRP A O 1
ATOM 743 N N . ILE A 1 92 ? 3.431 2.325 -10.046 1.00 75.94 92 ILE A N 1
ATOM 744 C CA . ILE A 1 92 ? 3.397 1.003 -9.415 1.00 75.94 92 ILE A CA 1
ATOM 745 C C . ILE A 1 92 ? 1.960 0.490 -9.375 1.00 75.94 92 ILE A C 1
ATOM 747 O O . ILE A 1 92 ? 1.042 1.213 -8.980 1.00 75.94 92 ILE A O 1
ATOM 751 N N . TYR A 1 93 ? 1.784 -0.786 -9.704 1.00 80.50 93 TYR A N 1
ATOM 752 C CA . TYR A 1 93 ? 0.612 -1.576 -9.349 1.00 80.50 93 TYR A CA 1
ATOM 753 C C . TYR A 1 93 ? 1.022 -2.687 -8.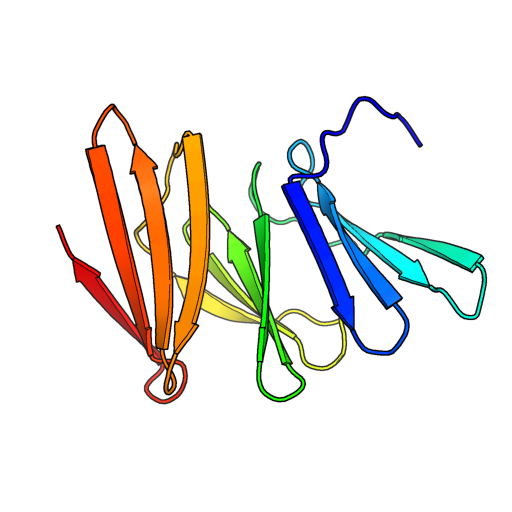401 1.00 80.50 93 TYR A C 1
ATOM 755 O O . TYR A 1 93 ? 2.022 -3.363 -8.631 1.00 80.50 93 TYR A O 1
ATOM 763 N N . CYS A 1 94 ? 0.204 -2.911 -7.379 1.00 82.44 94 CYS A N 1
ATOM 764 C CA . CYS A 1 94 ? 0.359 -4.044 -6.486 1.00 82.44 94 CYS A CA 1
ATOM 765 C C . CYS A 1 94 ? -0.963 -4.804 -6.394 1.00 82.44 94 CYS A C 1
ATOM 767 O O . CYS A 1 94 ? -2.037 -4.206 -6.457 1.00 82.44 94 CYS A O 1
ATOM 769 N N . THR A 1 95 ? -0.895 -6.119 -6.234 1.00 86.38 95 THR A N 1
ATOM 770 C CA . THR A 1 95 ? -2.057 -6.959 -5.939 1.00 86.38 95 THR A CA 1
ATOM 771 C C . THR A 1 95 ? -1.660 -8.103 -5.017 1.00 86.38 95 THR A C 1
ATOM 773 O O . THR A 1 95 ? -0.482 -8.435 -4.897 1.00 86.38 95 THR A O 1
ATOM 776 N N . TYR A 1 96 ? -2.640 -8.715 -4.365 1.00 87.69 96 TYR A N 1
ATOM 777 C CA . TYR A 1 96 ? -2.441 -9.866 -3.497 1.00 87.69 96 TYR A CA 1
ATOM 778 C C . TYR A 1 96 ? -3.110 -11.108 -4.088 1.00 87.69 96 TYR A C 1
ATOM 780 O O . TYR A 1 96 ? -4.263 -11.061 -4.513 1.00 87.69 96 TYR A O 1
ATOM 788 N N . ASN A 1 97 ? -2.407 -12.241 -4.070 1.00 88.25 97 ASN A N 1
ATOM 789 C CA . ASN A 1 97 ? -2.983 -13.537 -4.408 1.00 88.25 97 ASN A CA 1
ATOM 790 C C . ASN A 1 97 ? -2.247 -14.674 -3.682 1.00 88.25 97 ASN A C 1
ATOM 792 O O . ASN A 1 97 ? -1.035 -14.827 -3.819 1.00 88.25 97 ASN A O 1
ATOM 796 N N . LYS A 1 98 ? -2.991 -15.505 -2.937 1.00 89.00 98 LYS A N 1
ATOM 797 C CA . LYS A 1 98 ? -2.510 -16.758 -2.311 1.00 89.00 98 LYS A CA 1
ATOM 798 C C . LYS A 1 98 ? -1.189 -16.621 -1.536 1.00 89.00 98 LYS A C 1
ATOM 800 O O . LYS A 1 98 ? -0.261 -17.398 -1.737 1.00 89.00 98 LYS A O 1
ATOM 805 N N . GLY A 1 99 ? -1.100 -15.635 -0.647 1.00 88.75 99 GLY A N 1
ATOM 806 C CA . GLY A 1 99 ? 0.094 -15.411 0.177 1.00 88.75 99 GLY A CA 1
ATOM 807 C C . GLY A 1 99 ? 1.205 -14.622 -0.517 1.00 88.75 99 GLY A C 1
ATOM 808 O O . GLY A 1 99 ? 2.238 -14.384 0.098 1.00 88.75 99 GLY A O 1
ATOM 809 N N . TRP A 1 100 ? 0.998 -14.182 -1.758 1.00 89.75 100 TRP A N 1
ATOM 810 C CA . TRP A 1 100 ? 1.964 -13.382 -2.501 1.00 89.75 100 TRP A CA 1
ATOM 811 C C . TRP A 1 100 ? 1.439 -11.972 -2.755 1.00 89.75 100 TRP A C 1
ATOM 813 O O . TRP A 1 100 ? 0.305 -11.804 -3.204 1.00 89.75 100 TRP A O 1
ATOM 823 N N . ILE A 1 101 ? 2.280 -10.968 -2.514 1.00 87.69 101 ILE A N 1
ATOM 824 C CA . ILE A 1 101 ? 2.111 -9.618 -3.054 1.00 87.69 101 ILE A CA 1
ATOM 825 C C . ILE A 1 101 ? 2.841 -9.582 -4.388 1.00 87.69 101 ILE A C 1
ATOM 827 O O . ILE A 1 101 ? 4.041 -9.827 -4.431 1.00 87.69 101 ILE A O 1
ATOM 831 N N . TYR A 1 102 ? 2.126 -9.293 -5.464 1.00 86.38 102 TYR A N 1
ATOM 832 C CA . TYR A 1 102 ? 2.694 -9.063 -6.783 1.00 86.38 102 TYR A CA 1
ATOM 833 C C . TYR A 1 102 ? 2.804 -7.566 -6.997 1.00 86.38 102 TYR A C 1
ATOM 835 O O . TYR A 1 102 ? 1.817 -6.859 -6.799 1.00 86.38 102 TYR A O 1
ATOM 843 N N . SER A 1 103 ? 3.966 -7.110 -7.439 1.00 82.75 103 SER A N 1
ATOM 844 C CA . SER A 1 103 ? 4.219 -5.711 -7.759 1.00 82.75 103 SER A CA 1
ATOM 845 C C . SER A 1 103 ? 4.685 -5.614 -9.202 1.00 82.75 103 SER A C 1
ATOM 847 O O . SER A 1 103 ? 5.494 -6.424 -9.646 1.00 82.75 103 SER A O 1
ATOM 849 N N . ALA A 1 104 ? 4.185 -4.631 -9.935 1.00 82.75 104 ALA A N 1
ATOM 850 C CA . ALA A 1 104 ? 4.633 -4.304 -11.278 1.00 82.75 104 ALA A CA 1
ATOM 851 C C . ALA A 1 104 ? 4.853 -2.800 -11.374 1.00 82.75 104 ALA A C 1
ATOM 853 O O . ALA A 1 104 ? 4.048 -2.018 -10.865 1.00 82.75 104 ALA A O 1
ATOM 854 N N . CYS A 1 105 ? 5.924 -2.396 -12.040 1.00 80.31 105 CYS A N 1
ATOM 855 C CA . CYS A 1 105 ? 6.220 -0.997 -12.278 1.00 80.31 105 CYS A CA 1
ATOM 856 C C . CYS A 1 105 ? 6.630 -0.762 -13.726 1.00 80.31 105 CYS A C 1
ATOM 858 O O . CYS A 1 105 ? 7.215 -1.637 -14.367 1.00 80.31 105 CYS A O 1
ATOM 860 N N . TYR A 1 106 ? 6.386 0.447 -14.213 1.00 79.88 106 TYR A N 1
ATOM 861 C CA . TYR A 1 106 ? 6.923 0.894 -15.491 1.00 79.88 106 TYR A CA 1
ATOM 862 C C . TYR A 1 106 ? 8.157 1.755 -15.263 1.00 79.88 106 TYR A C 1
ATOM 864 O O . TYR A 1 106 ? 8.096 2.766 -14.562 1.00 79.88 106 TYR A O 1
ATOM 872 N N . ILE A 1 107 ? 9.279 1.327 -15.834 1.00 76.94 107 ILE A N 1
ATOM 873 C CA . ILE A 1 107 ? 10.570 2.009 -15.749 1.00 76.94 107 ILE A CA 1
ATOM 874 C C . ILE A 1 107 ? 11.164 2.050 -17.154 1.00 76.94 107 ILE A C 1
ATOM 876 O O . ILE A 1 107 ? 11.366 1.006 -17.775 1.00 76.94 107 ILE A O 1
ATOM 880 N N . LYS A 1 108 ? 11.503 3.250 -17.644 1.00 79.44 108 LYS A N 1
ATOM 881 C CA . LYS A 1 108 ? 12.292 3.447 -18.879 1.00 79.44 108 LYS A CA 1
ATOM 882 C C . LYS A 1 108 ? 11.790 2.600 -20.062 1.00 79.44 108 LYS A C 1
ATOM 884 O O . LYS A 1 108 ? 12.566 1.887 -20.697 1.00 79.44 108 LYS A O 1
ATOM 889 N N . ASN A 1 109 ? 10.493 2.677 -20.352 1.00 81.44 109 ASN A N 1
ATOM 890 C CA . ASN A 1 109 ? 9.841 1.950 -21.449 1.00 81.44 109 ASN A CA 1
ATOM 891 C C . ASN A 1 109 ? 9.780 0.421 -21.308 1.00 81.44 109 ASN A C 1
ATOM 893 O O . ASN A 1 109 ? 9.545 -0.267 -22.297 1.00 81.44 109 ASN A O 1
ATOM 897 N N . ASN A 1 110 ? 9.947 -0.115 -20.098 1.00 83.25 110 ASN A N 1
ATOM 898 C CA . ASN A 1 110 ? 9.753 -1.532 -19.797 1.00 83.25 110 ASN A CA 1
ATOM 899 C C . ASN A 1 110 ? 8.860 -1.714 -18.567 1.00 83.25 110 ASN A C 1
ATOM 901 O O . ASN A 1 110 ? 8.762 -0.824 -17.720 1.00 83.25 110 ASN A O 1
ATOM 905 N N . ILE A 1 111 ? 8.218 -2.880 -18.473 1.00 83.31 111 ILE A N 1
ATOM 906 C CA . ILE A 1 111 ? 7.489 -3.308 -17.277 1.00 83.31 111 ILE A CA 1
ATOM 907 C C . ILE A 1 111 ? 8.381 -4.287 -16.519 1.00 83.31 111 ILE A C 1
ATOM 909 O O . ILE A 1 111 ? 8.723 -5.334 -17.057 1.00 83.31 111 ILE A O 1
ATOM 913 N N . SER A 1 112 ? 8.707 -3.963 -15.272 1.00 81.38 112 SER A N 1
ATOM 914 C CA . SER A 1 112 ? 9.391 -4.868 -14.342 1.00 81.38 112 SER A CA 1
ATOM 915 C C . SER A 1 112 ? 8.393 -5.365 -13.302 1.00 81.38 112 SER A C 1
ATOM 917 O O . SER A 1 112 ? 7.517 -4.606 -12.884 1.00 81.38 112 SER A O 1
ATOM 919 N N . TYR A 1 113 ? 8.504 -6.618 -12.857 1.00 84.56 113 TYR A N 1
ATOM 920 C CA . TYR A 1 113 ? 7.551 -7.196 -11.906 1.00 84.56 113 TYR A CA 1
ATOM 921 C C . TYR A 1 113 ? 8.210 -8.153 -10.906 1.00 84.56 113 TYR A C 1
ATOM 923 O O . TYR A 1 113 ? 9.204 -8.819 -11.176 1.00 84.56 113 TYR A O 1
ATOM 931 N N . SER A 1 114 ? 7.686 -8.194 -9.686 1.00 84.56 114 SER A N 1
ATOM 932 C CA . SER A 1 114 ? 8.171 -9.036 -8.594 1.00 84.56 114 SER A CA 1
ATOM 933 C C . SER A 1 114 ? 6.995 -9.649 -7.881 1.00 84.56 114 SER A C 1
ATOM 935 O O . SER A 1 114 ? 5.840 -9.235 -8.015 1.00 84.56 114 SER A O 1
ATOM 937 N N . LYS A 1 115 ? 7.312 -10.662 -7.087 1.00 87.94 115 LYS A N 1
ATOM 938 C CA . LYS A 1 115 ? 6.395 -11.179 -6.091 1.00 87.94 115 LYS A CA 1
ATOM 939 C C . LYS A 1 115 ? 7.108 -11.388 -4.763 1.00 87.94 115 LYS A C 1
ATOM 941 O O . LYS A 1 115 ? 8.222 -11.912 -4.720 1.00 87.94 115 LYS A O 1
ATOM 946 N N . PHE A 1 116 ? 6.446 -10.996 -3.688 1.00 87.19 116 PHE A N 1
ATOM 947 C CA . PHE A 1 116 ? 6.881 -11.163 -2.310 1.00 87.19 116 PHE A CA 1
ATOM 948 C C . PHE A 1 116 ? 5.974 -12.164 -1.600 1.00 87.19 116 PHE A C 1
ATOM 950 O O . PHE A 1 116 ? 4.755 -11.999 -1.605 1.00 87.19 116 PHE A O 1
ATOM 957 N N . ASN 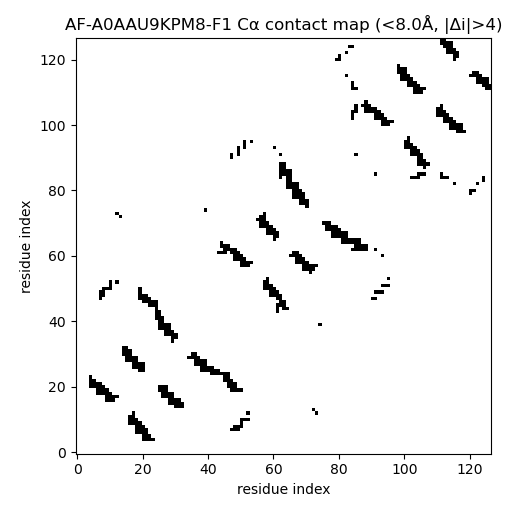A 1 117 ? 6.552 -13.203 -1.002 1.00 89.75 117 ASN A N 1
ATOM 958 C CA . ASN A 1 117 ? 5.814 -14.183 -0.213 1.00 89.75 117 ASN A CA 1
ATOM 959 C C . ASN A 1 117 ? 5.628 -13.646 1.212 1.00 89.75 117 ASN A C 1
ATOM 961 O O . ASN A 1 117 ? 6.601 -13.473 1.942 1.00 89.75 117 ASN A O 1
ATOM 965 N N . LEU A 1 118 ? 4.382 -13.411 1.621 1.00 86.00 118 LEU A N 1
ATOM 966 C CA . LEU A 1 118 ? 4.047 -12.905 2.953 1.00 86.00 118 LEU A CA 1
ATOM 967 C C . LEU A 1 118 ? 4.343 -13.907 4.073 1.00 86.00 118 LEU A C 1
ATOM 969 O O . LEU A 1 118 ? 4.629 -13.474 5.189 1.00 86.00 118 LEU A O 1
ATOM 973 N N . ASN A 1 119 ? 4.268 -15.210 3.789 1.00 86.00 119 ASN A N 1
ATOM 974 C CA . ASN A 1 119 ? 4.429 -16.270 4.786 1.00 86.00 119 ASN A CA 1
ATOM 975 C C . ASN A 1 119 ? 5.907 -16.571 5.037 1.00 86.00 119 ASN A C 1
ATOM 977 O O . ASN A 1 119 ? 6.352 -16.646 6.176 1.00 86.00 119 ASN A O 1
ATOM 981 N N . GLU A 1 120 ? 6.667 -16.730 3.957 1.00 87.56 120 GLU A N 1
ATOM 982 C CA . GLU A 1 120 ? 8.082 -17.112 3.998 1.00 87.56 120 GLU A CA 1
ATOM 983 C C . GLU A 1 120 ? 9.021 -15.894 3.963 1.00 87.56 120 GLU A C 1
ATOM 985 O O . GLU A 1 120 ? 10.233 -16.044 4.087 1.00 87.56 120 GLU A O 1
ATOM 990 N N . LYS A 1 121 ? 8.467 -14.685 3.796 1.00 83.94 121 LYS A N 1
ATOM 991 C CA . LYS A 1 121 ? 9.172 -13.393 3.820 1.00 83.94 121 LYS A CA 1
ATOM 992 C C . LYS A 1 121 ? 10.369 -13.326 2.858 1.00 83.94 121 LYS A C 1
ATOM 994 O O . LYS A 1 121 ? 11.424 -12.796 3.195 1.00 83.94 121 LYS A O 1
ATOM 999 N N . PHE A 1 122 ? 10.192 -13.814 1.628 1.00 83.94 122 PHE A N 1
ATOM 1000 C CA . PHE A 1 122 ? 11.202 -13.722 0.566 1.00 83.94 122 PHE A CA 1
ATOM 1001 C C . PHE A 1 122 ? 10.628 -13.171 -0.740 1.00 83.94 122 PHE A C 1
ATOM 1003 O O . PHE A 1 122 ? 9.415 -13.156 -0.960 1.00 83.94 122 PHE A O 1
ATOM 1010 N N . MET A 1 123 ? 11.523 -12.730 -1.624 1.00 83.69 123 MET A N 1
ATOM 1011 C CA . MET A 1 123 ? 11.178 -12.090 -2.888 1.00 83.69 123 MET A CA 1
ATOM 1012 C C . MET A 1 123 ? 11.690 -12.869 -4.094 1.00 83.69 123 MET A C 1
ATOM 1014 O O . MET A 1 123 ? 12.783 -13.431 -4.072 1.00 83.69 123 MET A O 1
ATOM 1018 N N . ILE A 1 124 ? 10.912 -12.832 -5.174 1.00 84.31 124 ILE A N 1
ATOM 1019 C CA . ILE A 1 124 ? 11.338 -13.242 -6.509 1.00 84.31 124 ILE A CA 1
ATOM 1020 C C . ILE A 1 124 ? 11.173 -12.041 -7.441 1.00 84.31 124 ILE A C 1
ATOM 1022 O O . ILE A 1 124 ? 10.058 -11.549 -7.624 1.00 84.31 124 ILE A O 1
ATOM 1026 N N . ASN A 1 125 ? 12.282 -11.603 -8.038 1.00 77.88 125 ASN A N 1
ATOM 1027 C CA . ASN A 1 125 ? 12.276 -10.638 -9.135 1.00 77.88 125 ASN A CA 1
ATOM 1028 C C . ASN A 1 125 ? 12.103 -11.394 -10.446 1.00 77.88 125 ASN A C 1
ATOM 1030 O O . ASN A 1 125 ? 12.784 -12.393 -10.685 1.00 77.88 125 ASN A O 1
ATOM 1034 N N . LEU A 1 126 ? 11.184 -10.927 -11.274 1.00 68.00 126 LEU A N 1
ATOM 1035 C CA . LEU A 1 126 ? 10.902 -11.501 -12.574 1.00 68.00 126 LEU A CA 1
ATOM 1036 C C . LEU A 1 126 ? 11.215 -10.411 -13.609 1.00 68.00 126 LEU A C 1
ATOM 1038 O O . LEU A 1 126 ? 10.755 -9.275 -13.489 1.00 68.00 126 LEU A O 1
ATOM 1042 N N . LEU A 1 127 ? 12.112 -10.739 -14.541 1.00 62.19 127 LEU A N 1
ATOM 1043 C CA . LEU A 1 127 ? 12.518 -9.840 -15.623 1.00 62.19 127 LEU A CA 1
ATOM 1044 C C . LEU A 1 127 ? 11.384 -9.668 -16.638 1.00 62.19 127 LEU A C 1
ATOM 1046 O O . LEU A 1 127 ? 10.640 -10.655 -16.876 1.00 62.19 127 LEU A O 1
#

pLDDT: mean 79.22, std 11.42, range [45.34, 93.31]

Foldseek 3Di:
DPPPFDWQDWDDAPQWIWTDTQAAQWIWIQHNVVRDIDILPDRDPHGAWDWDDDPQKIWIADAQQRWIWIDNPVNDIDTLDGDPHHNPFPHKDWDDDDQKIKIWTHDPNDIWIKIARNPVSDIDTDD

Mean predicted aligned e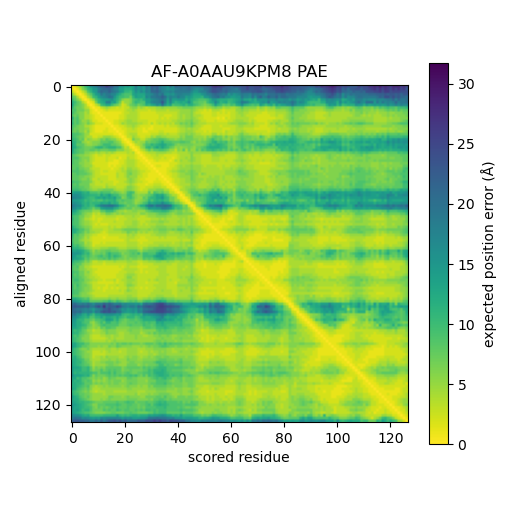rror: 6.71 Å

Organism: NCBI:txid1481888